Protein AF-A0A2D9S7A1-F1 (afdb_monomer_lite)

Foldseek 3Di:
DDPVLLVLLVVLLVLLVVLVVVLVVLVVVLVVLVVVLCVQPVDDDDDRVVPNVNDPVNSVVSVVVSVVSVVVSVVSNVSSVVSNVVSVCSVVVD

Sequence (94 aa):
MGKAGKISGAISLILGVLFVIGWFGAVLGVDYIDNQLEENCDSTSGQIGQITGWDEGQCQDGRDTRDLLSSLQYSLLLGGAALCIAAVWMLVRH

Radius of gyration: 20.43 Å; chains: 1; bounding box: 56×16×49 Å

pLDDT: mean 72.74, std 12.28, range [40.75, 87.75]

Secondary structure (DSSP, 8-state):
--HHHHHHHHHHHHHHHHHHHHHHHHHHHHHHHHHHHHHHH-STTTTSTTTS---HHHHHHHHHHHHHHHHHHHHHHHHHHHHHHHHHHHHH--

Structure (mmCIF, N/CA/C/O backbone):
data_AF-A0A2D9S7A1-F1
#
_entry.id   AF-A0A2D9S7A1-F1
#
loop_
_atom_site.group_PDB
_atom_site.id
_atom_site.type_symbol
_atom_site.label_atom_id
_atom_site.label_alt_id
_atom_site.label_comp_id
_atom_site.label_asym_id
_atom_site.label_entity_id
_atom_site.label_seq_id
_atom_site.pdbx_PDB_ins_code
_atom_site.Cartn_x
_atom_site.Cartn_y
_atom_site.Cartn_z
_atom_site.occupancy
_atom_site.B_iso_or_equiv
_atom_site.auth_seq_id
_atom_site.auth_comp_id
_atom_site.auth_asym_id
_atom_site.auth_atom_id
_atom_site.pdbx_PDB_model_num
ATOM 1 N N . MET A 1 1 ? 22.979 -4.869 -22.050 1.00 52.34 1 MET A N 1
ATOM 2 C CA . MET A 1 1 ? 22.805 -4.092 -20.798 1.00 52.34 1 MET A CA 1
ATOM 3 C C . MET A 1 1 ? 23.670 -4.665 -19.681 1.00 52.34 1 MET A C 1
ATOM 5 O O . MET A 1 1 ? 23.805 -5.882 -19.591 1.00 52.34 1 MET A O 1
ATOM 9 N N . GLY A 1 2 ? 24.278 -3.791 -18.870 1.00 56.28 2 GLY A N 1
ATOM 10 C CA . GLY A 1 2 ? 25.083 -4.170 -17.705 1.00 56.28 2 GLY A CA 1
ATOM 11 C C . GLY A 1 2 ? 24.234 -4.799 -16.598 1.00 56.28 2 GLY A C 1
ATOM 12 O O . GLY A 1 2 ? 23.033 -4.552 -16.511 1.00 56.28 2 GLY A O 1
ATOM 13 N N . LYS A 1 3 ? 24.864 -5.613 -15.746 1.00 65.56 3 LYS A N 1
ATOM 14 C CA . LYS A 1 3 ? 24.226 -6.415 -14.683 1.00 65.56 3 LYS A CA 1
ATOM 15 C C . LYS A 1 3 ? 23.261 -5.618 -13.776 1.00 65.56 3 LYS A C 1
ATOM 17 O O . LYS A 1 3 ? 22.320 -6.199 -13.252 1.00 65.56 3 LYS A O 1
ATOM 22 N N . ALA A 1 4 ? 23.450 -4.303 -13.647 1.00 67.75 4 ALA A N 1
ATOM 23 C CA . ALA A 1 4 ? 22.671 -3.419 -12.778 1.00 67.75 4 ALA A CA 1
ATOM 24 C C . ALA A 1 4 ? 21.174 -3.291 -13.142 1.00 67.75 4 ALA A C 1
ATOM 26 O O . ALA A 1 4 ? 20.343 -3.314 -12.241 1.00 67.75 4 ALA A O 1
ATOM 27 N N . GLY A 1 5 ? 20.809 -3.218 -14.431 1.00 67.62 5 GLY A N 1
ATOM 28 C CA . GLY A 1 5 ? 19.407 -2.994 -14.843 1.00 67.62 5 GLY A CA 1
ATOM 29 C C . GLY A 1 5 ? 18.477 -4.183 -14.564 1.00 67.62 5 GLY A C 1
ATOM 30 O O . GLY A 1 5 ? 17.311 -4.014 -14.219 1.00 67.62 5 GLY A O 1
ATOM 31 N N . LYS A 1 6 ? 19.020 -5.405 -14.626 1.00 75.31 6 LYS A N 1
ATOM 32 C CA . LYS A 1 6 ? 18.292 -6.631 -14.260 1.00 75.31 6 LYS A CA 1
ATOM 33 C C . LYS A 1 6 ? 18.037 -6.725 -12.756 1.00 75.31 6 LYS A C 1
ATOM 35 O O . LYS A 1 6 ? 16.983 -7.198 -12.345 1.00 75.31 6 LYS A O 1
ATOM 40 N N . ILE A 1 7 ? 18.988 -6.259 -11.945 1.00 81.25 7 ILE A N 1
ATOM 41 C CA . ILE A 1 7 ? 18.884 -6.287 -10.482 1.00 81.25 7 ILE A CA 1
ATOM 42 C C . ILE A 1 7 ? 17.839 -5.270 -10.006 1.00 81.25 7 ILE A C 1
ATOM 44 O O . ILE A 1 7 ? 16.987 -5.618 -9.195 1.00 81.25 7 ILE A O 1
ATOM 48 N N . SER A 1 8 ? 17.838 -4.047 -10.549 1.00 79.88 8 SER A N 1
ATOM 49 C CA . SER A 1 8 ? 16.841 -3.030 -10.185 1.00 79.88 8 SER A CA 1
ATOM 50 C C . SER A 1 8 ? 15.415 -3.437 -10.567 1.00 79.88 8 SER A C 1
ATOM 52 O O . SER A 1 8 ? 14.498 -3.260 -9.767 1.00 79.88 8 SER A O 1
ATOM 54 N N . GLY A 1 9 ? 15.227 -4.041 -11.748 1.00 80.94 9 GLY A N 1
ATOM 55 C CA . GLY A 1 9 ? 13.925 -4.562 -12.173 1.00 80.94 9 GLY A CA 1
ATOM 56 C C . GLY A 1 9 ? 13.410 -5.679 -11.259 1.00 80.94 9 GLY A C 1
ATOM 57 O O . GLY A 1 9 ? 12.252 -5.652 -10.853 1.00 80.94 9 GLY A O 1
ATOM 58 N N . ALA A 1 10 ? 14.279 -6.619 -10.868 1.00 83.31 10 ALA A N 1
ATOM 59 C CA . ALA A 1 10 ? 13.917 -7.703 -9.953 1.00 83.31 10 ALA A CA 1
ATOM 60 C C . ALA A 1 10 ? 13.535 -7.192 -8.553 1.00 83.31 10 ALA A C 1
ATOM 62 O O . ALA A 1 10 ? 12.539 -7.643 -7.992 1.00 83.31 10 ALA A O 1
ATOM 63 N N . ILE A 1 11 ? 14.276 -6.220 -8.010 1.00 86.25 11 ILE A N 1
ATOM 64 C CA . ILE A 1 11 ? 13.962 -5.603 -6.711 1.00 86.25 11 ILE A CA 1
ATOM 65 C C . ILE A 1 11 ? 12.604 -4.894 -6.766 1.00 86.25 11 ILE A C 1
ATOM 67 O O . ILE A 1 11 ? 11.773 -5.104 -5.885 1.00 86.25 11 ILE A O 1
ATOM 71 N N . SER A 1 12 ? 12.345 -4.110 -7.818 1.00 83.94 12 SER A N 1
ATOM 72 C CA . SER A 1 12 ? 11.055 -3.429 -7.998 1.00 83.94 12 SER A CA 1
ATOM 73 C C . SER A 1 12 ? 9.887 -4.417 -8.084 1.00 83.94 12 SER A C 1
ATOM 75 O O . SER A 1 12 ? 8.816 -4.149 -7.545 1.00 83.94 12 SER A O 1
ATOM 77 N N . LEU A 1 13 ? 10.095 -5.574 -8.721 1.00 83.88 13 LEU A N 1
ATOM 78 C CA . LEU A 1 13 ? 9.088 -6.632 -8.824 1.00 83.88 13 LEU A CA 1
ATOM 79 C C . LEU A 1 13 ? 8.802 -7.258 -7.450 1.00 83.88 13 LEU A C 1
ATOM 81 O O . LEU A 1 13 ? 7.645 -7.386 -7.061 1.00 83.88 13 LEU A O 1
ATOM 85 N N . ILE A 1 14 ? 9.849 -7.596 -6.689 1.00 87.44 14 ILE A N 1
ATOM 86 C CA . ILE A 1 14 ? 9.707 -8.174 -5.345 1.00 87.44 14 ILE A CA 1
ATOM 87 C C . ILE A 1 14 ? 8.950 -7.209 -4.424 1.00 87.44 14 ILE A C 1
ATOM 89 O O . ILE A 1 14 ? 7.998 -7.626 -3.766 1.00 87.44 14 ILE A O 1
ATOM 93 N N . LEU A 1 15 ? 9.315 -5.920 -4.410 1.00 87.06 15 LEU A N 1
ATOM 94 C CA . LEU A 1 15 ? 8.580 -4.920 -3.629 1.00 87.06 15 LEU A CA 1
ATOM 95 C C . LEU A 1 15 ? 7.124 -4.782 -4.093 1.00 87.06 15 LEU A C 1
ATOM 97 O O . LEU A 1 15 ? 6.231 -4.734 -3.251 1.00 87.06 15 LEU A O 1
ATOM 101 N N . GLY A 1 16 ? 6.868 -4.761 -5.403 1.00 85.25 16 GLY A N 1
ATOM 102 C CA . GLY A 1 16 ? 5.507 -4.697 -5.940 1.00 85.25 16 GLY A CA 1
ATOM 103 C C . GLY A 1 16 ? 4.636 -5.870 -5.477 1.00 85.25 16 GLY A C 1
ATOM 104 O O . GLY A 1 16 ? 3.511 -5.663 -5.026 1.00 85.25 16 GLY A O 1
ATOM 105 N N . VAL A 1 17 ? 5.174 -7.094 -5.490 1.00 85.06 17 VAL A N 1
ATOM 106 C CA . VAL A 1 17 ? 4.469 -8.292 -5.000 1.00 85.06 17 VAL A CA 1
ATOM 107 C C . VAL A 1 17 ? 4.184 -8.207 -3.499 1.00 85.06 17 VAL A C 1
ATOM 109 O O . VAL A 1 17 ? 3.072 -8.519 -3.081 1.00 85.06 17 VAL A O 1
ATOM 112 N N . LEU A 1 18 ? 5.139 -7.742 -2.686 1.00 87.75 18 LEU A N 1
ATOM 113 C CA . LEU A 1 18 ? 4.924 -7.557 -1.245 1.00 87.75 18 LEU A CA 1
ATOM 114 C C . LEU A 1 18 ? 3.788 -6.566 -0.953 1.00 87.75 18 LEU A C 1
ATOM 116 O O . LEU A 1 18 ? 2.969 -6.818 -0.072 1.00 87.75 18 LEU A O 1
ATOM 120 N N . PHE A 1 19 ? 3.694 -5.480 -1.723 1.00 82.69 19 PHE A N 1
ATOM 121 C CA . PHE A 1 19 ? 2.595 -4.516 -1.616 1.00 82.69 19 PHE A CA 1
ATOM 122 C C . PHE A 1 19 ? 1.234 -5.133 -1.974 1.00 82.69 19 PHE A C 1
ATOM 124 O O . PHE A 1 19 ? 0.248 -4.879 -1.286 1.00 82.69 19 PHE A O 1
ATOM 131 N N . VAL A 1 20 ? 1.173 -5.987 -3.000 1.00 82.19 20 VAL A N 1
ATOM 132 C CA . VAL A 1 20 ? -0.063 -6.698 -3.379 1.00 82.19 20 VAL A CA 1
ATOM 133 C C . VAL A 1 20 ? -0.481 -7.717 -2.312 1.00 82.19 20 VAL A C 1
ATOM 135 O O . VAL A 1 20 ? -1.668 -7.847 -2.018 1.00 82.19 20 VAL A O 1
ATOM 138 N N . ILE A 1 21 ? 0.473 -8.408 -1.684 1.00 85.75 21 ILE A N 1
ATOM 139 C CA . ILE A 1 21 ? 0.186 -9.303 -0.552 1.00 85.75 21 ILE A CA 1
ATOM 140 C C . ILE A 1 21 ? -0.352 -8.498 0.642 1.00 85.75 21 ILE A C 1
ATOM 142 O O . ILE A 1 21 ? -1.352 -8.887 1.242 1.00 85.75 21 ILE A O 1
ATOM 146 N N . GLY A 1 22 ? 0.264 -7.352 0.954 1.00 81.50 22 GLY A N 1
ATOM 147 C CA . GLY A 1 22 ? -0.203 -6.446 2.008 1.00 81.50 22 GLY A CA 1
ATOM 148 C C . GLY A 1 22 ? -1.617 -5.914 1.758 1.00 81.50 22 GLY A C 1
ATOM 149 O O . GLY A 1 22 ? -2.427 -5.880 2.681 1.00 81.50 22 GLY A O 1
ATOM 150 N N . TRP A 1 23 ? -1.950 -5.589 0.5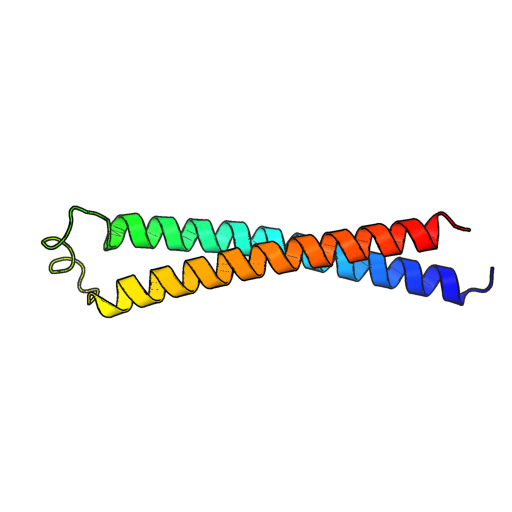04 1.00 81.19 23 TRP A N 1
ATOM 151 C CA . TRP A 1 23 ? -3.318 -5.245 0.103 1.00 81.19 23 TRP A CA 1
ATOM 152 C C . TRP A 1 23 ? -4.309 -6.363 0.439 1.00 81.19 23 TRP A C 1
ATOM 154 O O . TRP A 1 23 ? -5.376 -6.096 0.984 1.00 81.19 23 TRP A O 1
ATOM 164 N N . PHE A 1 24 ? -3.958 -7.616 0.138 1.00 79.88 24 PHE A N 1
ATOM 165 C CA . PHE A 1 24 ? -4.831 -8.760 0.402 1.00 79.88 24 PHE A CA 1
ATOM 166 C C . PHE A 1 24 ? -5.089 -8.947 1.905 1.00 79.88 24 PHE A C 1
ATOM 168 O O . PHE A 1 24 ? -6.211 -9.237 2.310 1.00 79.88 24 PHE A O 1
ATOM 175 N N . GLY A 1 25 ? -4.072 -8.716 2.741 1.00 80.44 25 GLY A N 1
ATOM 176 C CA . GLY A 1 25 ? -4.230 -8.698 4.197 1.00 80.44 25 GLY A CA 1
ATOM 177 C C . GLY A 1 25 ? -5.136 -7.565 4.687 1.00 80.44 25 GLY A C 1
ATOM 178 O O . GLY A 1 25 ? -5.953 -7.780 5.577 1.00 80.44 25 GLY A O 1
ATOM 179 N N . ALA A 1 26 ? -5.041 -6.381 4.077 1.00 77.69 26 ALA A N 1
ATOM 180 C CA . ALA A 1 26 ? -5.905 -5.250 4.406 1.00 77.69 26 ALA A CA 1
ATOM 181 C C . ALA A 1 26 ? -7.378 -5.508 4.036 1.00 77.69 26 ALA A C 1
ATOM 183 O O . ALA A 1 26 ? -8.246 -5.163 4.829 1.00 77.69 26 ALA A O 1
ATOM 184 N N . VAL A 1 27 ? -7.664 -6.188 2.914 1.00 77.06 27 VAL A N 1
ATOM 185 C CA . VAL A 1 27 ? -9.033 -6.624 2.552 1.00 77.06 27 VAL A CA 1
ATOM 186 C C . VAL A 1 27 ? -9.640 -7.494 3.655 1.00 77.06 27 VAL A C 1
ATOM 188 O O . VAL A 1 27 ? -10.741 -7.217 4.117 1.00 77.06 27 VAL A O 1
ATOM 191 N N . LEU A 1 28 ? -8.908 -8.520 4.105 1.00 80.44 28 LEU A N 1
ATOM 192 C CA . LEU A 1 28 ? -9.374 -9.419 5.167 1.00 80.44 28 LEU A CA 1
ATOM 193 C C . LEU A 1 28 ? -9.546 -8.691 6.509 1.00 80.44 28 LEU A C 1
ATOM 195 O O . LEU A 1 28 ? -10.453 -9.009 7.273 1.00 80.44 28 LEU A O 1
ATOM 199 N N . GLY A 1 29 ? -8.679 -7.717 6.798 1.00 77.12 29 GLY A N 1
ATOM 200 C CA . GLY A 1 29 ? -8.776 -6.888 7.997 1.00 77.12 29 GLY A CA 1
ATOM 201 C C . GLY A 1 29 ? -10.004 -5.976 7.996 1.00 77.12 29 GLY A C 1
ATOM 202 O O . GLY A 1 29 ? -10.678 -5.884 9.015 1.00 77.12 29 GLY A O 1
ATOM 203 N N . VAL A 1 30 ? -10.318 -5.339 6.862 1.00 77.56 30 VAL A N 1
ATOM 204 C CA . VAL A 1 30 ? -11.523 -4.505 6.713 1.00 77.56 30 VAL A CA 1
ATOM 205 C C . VAL A 1 30 ? -12.785 -5.341 6.907 1.00 77.56 30 VAL A C 1
ATOM 207 O O . VAL A 1 30 ? -13.647 -4.924 7.668 1.00 77.56 30 VAL A O 1
ATOM 210 N N . ASP A 1 31 ? -12.860 -6.521 6.289 1.00 77.88 31 ASP A N 1
ATOM 211 C CA . ASP A 1 31 ? -14.001 -7.444 6.402 1.00 77.88 31 ASP A CA 1
ATOM 212 C C . ASP A 1 31 ? -14.208 -7.915 7.857 1.00 77.88 31 ASP A C 1
ATOM 214 O O . ASP A 1 31 ? -15.308 -7.859 8.402 1.00 77.88 31 ASP A O 1
ATOM 218 N N . TYR A 1 32 ? -13.118 -8.261 8.556 1.00 75.44 32 TYR A N 1
ATOM 219 C CA . TYR A 1 32 ? -13.173 -8.616 9.978 1.00 75.44 32 TYR A CA 1
ATOM 220 C C . TYR A 1 32 ? -13.680 -7.465 10.861 1.00 75.44 32 TYR A C 1
ATOM 222 O O . TYR A 1 32 ? -14.458 -7.702 11.786 1.00 75.44 32 TYR A O 1
ATOM 230 N N . ILE A 1 33 ? -13.243 -6.227 10.596 1.00 73.94 33 ILE A N 1
ATOM 231 C CA . ILE A 1 33 ? -13.715 -5.056 11.345 1.00 73.94 33 ILE A CA 1
ATOM 232 C C . ILE A 1 33 ? -15.183 -4.765 11.019 1.00 73.94 33 ILE A C 1
ATOM 234 O O . ILE A 1 33 ? -15.939 -4.511 11.950 1.00 73.94 33 ILE A O 1
ATOM 238 N N . ASP A 1 34 ? -15.601 -4.843 9.750 1.00 76.38 34 ASP A N 1
ATOM 239 C CA . ASP A 1 34 ? -17.005 -4.659 9.345 1.00 76.38 34 ASP A CA 1
ATOM 240 C C . ASP A 1 34 ? -17.909 -5.674 10.054 1.00 76.38 34 ASP A C 1
ATOM 242 O O . ASP A 1 34 ? -18.884 -5.274 10.680 1.00 76.38 34 ASP A O 1
ATOM 246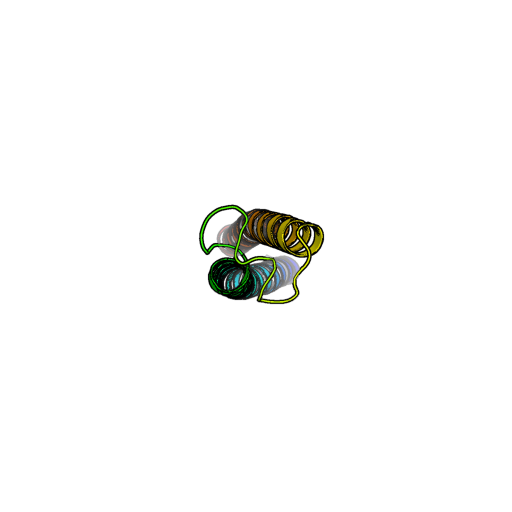 N N . ASN A 1 35 ? -17.542 -6.962 10.065 1.00 72.06 35 ASN A N 1
ATOM 247 C CA . ASN A 1 35 ? -18.330 -8.006 10.724 1.00 72.06 35 ASN A CA 1
ATOM 248 C C . ASN A 1 35 ? -18.454 -7.775 12.240 1.00 72.06 35 ASN A C 1
ATOM 250 O O . ASN A 1 35 ? -19.530 -7.923 12.812 1.00 72.06 35 ASN A O 1
ATOM 254 N N . GLN A 1 36 ? -17.360 -7.379 12.900 1.00 69.81 36 GLN A N 1
ATOM 255 C CA . GLN A 1 36 ? -17.387 -7.045 14.329 1.00 69.81 36 GLN A CA 1
ATOM 256 C C . GLN A 1 36 ? -18.234 -5.802 14.611 1.00 69.81 36 GLN A C 1
ATOM 258 O O . GLN A 1 36 ? -18.904 -5.724 15.639 1.00 69.81 36 GLN A O 1
ATOM 263 N N . LEU A 1 37 ? -18.206 -4.819 13.717 1.00 68.25 37 LEU A N 1
ATOM 264 C CA . LEU A 1 37 ? -18.972 -3.594 13.865 1.00 68.25 37 LEU A CA 1
ATOM 265 C C . LEU A 1 37 ? -20.468 -3.831 13.606 1.00 68.25 37 LEU A C 1
ATOM 267 O O . LEU A 1 37 ? -21.304 -3.282 14.318 1.00 68.25 37 LEU A O 1
ATOM 271 N N . GLU A 1 38 ? -20.813 -4.680 12.642 1.00 68.69 38 GLU A N 1
ATOM 272 C CA . GLU A 1 38 ? -22.193 -5.072 12.353 1.00 68.69 38 GLU A CA 1
ATOM 273 C C . GLU A 1 38 ? -22.807 -5.845 13.533 1.00 68.69 38 GLU A C 1
ATOM 275 O O . GLU A 1 38 ? -23.883 -5.488 14.015 1.00 68.69 38 GLU A O 1
ATOM 280 N N . GLU A 1 39 ? -22.083 -6.826 14.088 1.00 66.31 39 GLU A N 1
ATOM 281 C CA . GLU A 1 39 ? -22.557 -7.624 15.229 1.00 66.31 39 GLU A CA 1
ATOM 282 C C . GLU A 1 39 ? -22.668 -6.824 16.536 1.00 66.31 39 GLU A C 1
ATOM 284 O O . GLU A 1 39 ? -23.595 -7.049 17.317 1.00 66.31 39 GLU A O 1
ATOM 289 N N . ASN A 1 40 ? -21.737 -5.899 16.800 1.00 64.38 40 ASN A N 1
ATOM 290 C CA . ASN A 1 40 ? -21.674 -5.200 18.090 1.00 64.38 40 ASN A CA 1
ATOM 291 C C . ASN A 1 40 ? -22.302 -3.798 18.078 1.00 64.38 40 ASN A C 1
ATOM 293 O O . ASN A 1 40 ? -22.696 -3.322 19.145 1.00 64.38 40 ASN A O 1
ATOM 297 N N . CYS A 1 41 ? -22.412 -3.148 16.912 1.00 63.78 41 CYS A N 1
ATOM 298 C CA . CYS A 1 41 ? -22.870 -1.761 16.782 1.00 63.78 41 CYS A CA 1
ATOM 299 C C . CYS A 1 41 ? -24.105 -1.584 15.866 1.00 63.78 41 CYS A C 1
ATOM 301 O O . CYS A 1 41 ? -24.847 -0.626 16.081 1.00 63.78 41 CYS A O 1
ATOM 303 N N . ASP A 1 42 ? -24.380 -2.461 14.884 1.00 60.31 42 ASP A N 1
ATOM 304 C CA . ASP A 1 42 ? -25.422 -2.229 13.850 1.00 60.31 42 ASP A CA 1
ATOM 305 C C . ASP A 1 42 ? -26.773 -2.925 14.102 1.00 60.31 42 ASP A C 1
ATOM 307 O O . ASP A 1 42 ? -27.536 -3.248 13.193 1.00 60.31 42 ASP A O 1
ATOM 311 N N . SER A 1 43 ? -27.143 -3.110 15.368 1.00 48.53 43 SER A N 1
ATOM 312 C CA . SER A 1 43 ? -28.528 -3.435 15.718 1.00 48.53 43 SER A CA 1
ATOM 313 C C . SER A 1 43 ? -29.277 -2.153 16.111 1.00 48.53 43 SER A C 1
ATOM 315 O O . SER A 1 43 ? -29.263 -1.762 17.273 1.00 48.53 43 SER A O 1
ATOM 317 N N . THR A 1 44 ? -29.936 -1.477 15.158 1.00 45.34 44 THR A N 1
ATOM 318 C CA . THR A 1 44 ? -30.936 -0.410 15.414 1.00 45.34 44 THR A CA 1
ATOM 319 C C . THR A 1 44 ? -30.489 0.689 16.410 1.00 45.34 44 THR A C 1
ATOM 321 O O . THR A 1 44 ? -30.827 0.680 17.591 1.00 45.34 44 THR A O 1
ATOM 324 N N . SER A 1 45 ? -29.752 1.687 15.914 1.00 47.66 45 SER A N 1
ATOM 325 C CA . SER A 1 45 ? -29.803 3.112 16.320 1.00 47.66 45 SER A CA 1
ATOM 326 C C . SER A 1 45 ? -30.214 3.476 17.773 1.00 47.66 45 SER A C 1
ATOM 328 O O . SER A 1 45 ? -31.109 4.301 17.967 1.00 47.66 45 SER A O 1
ATOM 330 N N . GLY A 1 46 ? -29.543 2.927 18.794 1.00 43.78 46 GLY A N 1
ATOM 331 C CA . GLY A 1 46 ? -29.511 3.525 20.141 1.00 43.78 46 GLY A CA 1
ATOM 332 C C . GLY A 1 46 ? -29.985 2.675 21.324 1.00 43.78 46 GLY A C 1
ATOM 333 O O . GLY A 1 46 ? -30.040 3.203 22.431 1.00 43.78 46 GLY A O 1
ATOM 334 N N . GLN A 1 47 ? -30.322 1.390 21.146 1.00 43.84 47 GLN A N 1
ATOM 335 C CA . GLN A 1 47 ? -30.779 0.549 22.273 1.00 43.84 47 GLN A CA 1
ATOM 336 C C . GLN A 1 47 ? -29.890 -0.670 22.579 1.00 43.84 47 GLN A C 1
ATOM 338 O O . GLN A 1 47 ? -29.950 -1.190 23.690 1.00 43.84 47 GLN A O 1
ATOM 343 N N . ILE A 1 48 ? -29.033 -1.107 21.645 1.00 46.94 48 ILE A N 1
ATOM 344 C CA . ILE A 1 48 ? -28.230 -2.338 21.805 1.00 46.94 48 ILE A CA 1
ATOM 345 C C . ILE A 1 48 ? -26.757 -2.063 22.153 1.00 46.94 48 ILE A C 1
ATOM 347 O O . ILE A 1 48 ? -26.146 -2.896 22.820 1.00 46.94 48 ILE A O 1
ATOM 351 N N . GLY A 1 49 ? -26.234 -0.852 21.901 1.00 45.66 49 GLY A N 1
ATOM 352 C CA . GLY A 1 49 ? -24.942 -0.403 22.463 1.00 45.66 49 GLY A CA 1
ATOM 353 C C . GLY A 1 49 ? -24.899 -0.431 24.002 1.00 45.66 49 GLY A C 1
ATOM 354 O O . GLY A 1 49 ? -23.839 -0.447 24.616 1.00 45.66 49 GLY A O 1
ATOM 355 N N . GLN A 1 50 ? -26.063 -0.529 24.651 1.00 40.75 50 GLN A N 1
ATOM 356 C CA . GLN A 1 50 ? -26.178 -0.690 26.099 1.00 40.75 50 GLN A CA 1
ATOM 357 C C . GLN A 1 50 ? -26.017 -2.146 26.583 1.00 40.75 50 GLN A C 1
ATOM 359 O O . GLN A 1 50 ? -25.787 -2.363 27.771 1.00 40.75 50 GLN A O 1
ATOM 364 N N . ILE A 1 51 ? -26.147 -3.143 25.698 1.00 50.25 51 ILE A N 1
ATOM 365 C CA . ILE A 1 51 ? -26.169 -4.572 26.060 1.00 50.25 51 ILE A CA 1
ATOM 366 C C . ILE A 1 51 ? -24.791 -5.221 25.853 1.00 50.25 51 ILE A C 1
ATOM 368 O O . ILE A 1 51 ? -24.396 -6.078 26.641 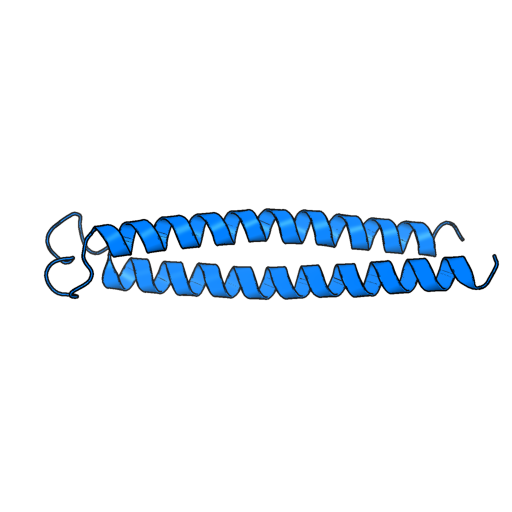1.00 50.25 51 ILE A O 1
ATOM 372 N N . THR A 1 52 ? -24.036 -4.799 24.832 1.00 52.19 52 THR A N 1
ATOM 373 C CA . THR A 1 52 ? -22.738 -5.395 24.451 1.00 52.19 52 THR A CA 1
ATOM 374 C C . THR A 1 52 ? -21.522 -4.732 25.113 1.00 52.19 52 THR A C 1
ATOM 376 O O . THR A 1 52 ? -20.403 -5.215 24.964 1.00 52.19 52 THR A O 1
ATOM 379 N N . GLY A 1 53 ? -21.710 -3.675 25.913 1.00 52.94 53 GLY A N 1
ATOM 380 C CA . GLY A 1 53 ? -20.644 -3.059 26.720 1.00 52.94 53 GLY A CA 1
ATOM 381 C C . GLY A 1 53 ? -19.617 -2.236 25.931 1.00 52.94 53 GLY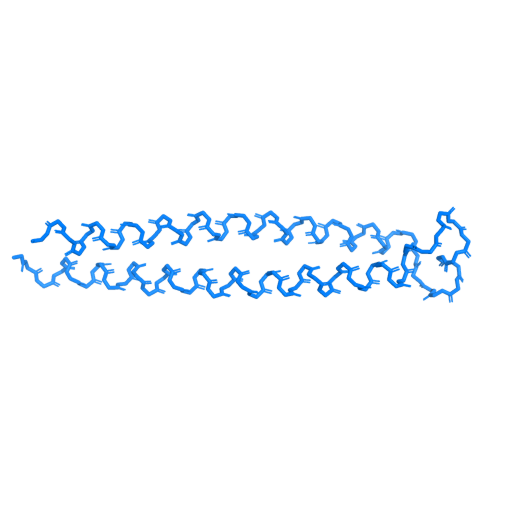 A C 1
ATOM 382 O O . GLY A 1 53 ? -18.630 -1.784 26.513 1.00 52.94 53 GLY A O 1
ATOM 383 N N . TRP A 1 54 ? -19.837 -2.024 24.632 1.00 55.78 54 TRP A N 1
ATOM 384 C CA . TRP A 1 54 ? -19.048 -1.103 23.820 1.00 55.78 54 TRP A CA 1
ATOM 385 C C . TRP A 1 54 ? -19.686 0.285 23.879 1.00 55.78 54 TRP A C 1
ATOM 387 O O . TRP A 1 54 ? -20.798 0.487 23.404 1.00 55.78 54 TRP A O 1
ATOM 397 N N . ASP A 1 55 ? -18.984 1.229 24.505 1.00 62.69 55 ASP A N 1
ATOM 398 C CA . ASP A 1 55 ? -19.397 2.633 24.547 1.00 62.69 55 ASP A CA 1
ATOM 399 C C . ASP A 1 55 ? -19.415 3.235 23.128 1.00 62.69 55 ASP A C 1
ATOM 401 O O . ASP A 1 55 ? -18.610 2.842 22.279 1.00 62.69 55 ASP A O 1
ATOM 405 N N . GLU A 1 56 ? -20.294 4.207 22.872 1.00 63.97 56 GLU A N 1
ATOM 406 C CA . GLU A 1 56 ? -20.518 4.817 21.543 1.00 63.97 56 GLU A CA 1
ATOM 407 C C . GLU A 1 56 ? -19.201 5.314 20.898 1.00 63.97 56 GLU A C 1
ATOM 409 O O . GLU A 1 56 ? -19.000 5.215 19.685 1.00 63.97 56 GLU A O 1
ATOM 414 N N . GLY A 1 57 ? -18.250 5.769 21.725 1.00 65.94 57 GLY A N 1
ATOM 415 C CA . GLY A 1 57 ? -16.914 6.186 21.291 1.00 65.94 57 GLY A CA 1
ATOM 416 C C . GLY A 1 57 ? -16.049 5.062 20.704 1.00 65.94 57 GLY A C 1
ATOM 417 O O . GLY A 1 57 ? -15.270 5.322 19.792 1.00 65.94 57 GLY A O 1
ATOM 418 N N . GLN A 1 58 ? -16.200 3.812 21.156 1.00 66.62 58 GLN A N 1
ATOM 419 C CA . GLN A 1 58 ? -15.444 2.678 20.605 1.00 66.62 58 GLN A CA 1
ATOM 420 C C . GLN A 1 58 ? -16.008 2.189 19.263 1.00 66.62 58 GLN A C 1
ATOM 422 O O . GLN A 1 58 ? -15.244 1.742 18.409 1.00 66.62 58 GLN A O 1
ATOM 427 N N . CYS A 1 59 ? -17.320 2.314 19.032 1.00 69.19 59 CYS A N 1
ATOM 428 C CA . CYS A 1 59 ? -17.898 2.067 17.704 1.00 69.19 59 CYS A CA 1
ATOM 429 C C . CYS A 1 59 ? -17.437 3.132 16.694 1.00 69.19 59 CYS A C 1
ATOM 431 O O . CYS A 1 59 ? -17.164 2.814 15.534 1.00 69.19 59 CYS A O 1
ATOM 433 N N . GLN A 1 60 ? -17.315 4.394 17.124 1.00 71.00 60 GLN A N 1
ATOM 434 C CA . GLN A 1 60 ? -16.802 5.466 16.270 1.00 71.00 60 GLN A CA 1
ATOM 435 C C . GLN A 1 60 ? -15.317 5.260 15.920 1.00 71.00 60 GLN A C 1
ATOM 437 O O . GLN A 1 60 ? -14.952 5.364 14.751 1.00 71.00 60 GLN A O 1
ATOM 442 N N . ASP A 1 61 ? -14.492 4.865 16.890 1.00 75.75 61 ASP A N 1
ATOM 443 C CA . ASP A 1 61 ? -13.072 4.552 16.670 1.00 75.75 61 ASP A CA 1
ATOM 444 C C . ASP A 1 61 ? -12.874 3.332 15.744 1.00 75.75 61 ASP A C 1
ATOM 446 O O . ASP A 1 61 ? -12.008 3.324 14.863 1.00 75.75 61 ASP A O 1
ATOM 450 N N . GLY A 1 62 ? -13.743 2.319 15.863 1.00 65.94 62 GLY A N 1
ATOM 451 C CA . GLY A 1 62 ? -13.781 1.176 14.946 1.00 65.94 62 GLY A CA 1
ATOM 452 C C . GLY A 1 62 ? -14.117 1.573 13.503 1.00 65.94 62 GLY A C 1
ATOM 453 O O . GLY A 1 62 ? -13.477 1.093 12.563 1.00 65.94 62 GLY A O 1
ATOM 454 N N . ARG A 1 63 ? -15.067 2.501 13.314 1.00 72.38 63 ARG A N 1
ATOM 455 C CA . ARG A 1 63 ? -15.410 3.070 11.994 1.00 72.38 63 ARG A CA 1
ATOM 456 C C . ARG A 1 63 ? -14.249 3.844 11.382 1.00 72.38 63 ARG A C 1
ATOM 458 O O . ARG A 1 63 ? -13.941 3.620 10.213 1.00 72.38 63 ARG A O 1
ATOM 465 N N . ASP A 1 64 ? -13.596 4.705 12.160 1.00 79.25 64 ASP A N 1
ATOM 466 C CA . ASP A 1 64 ? -12.431 5.471 11.701 1.00 79.25 64 ASP A CA 1
ATOM 467 C C . ASP A 1 64 ? -11.256 4.547 11.341 1.00 79.25 64 ASP A C 1
ATOM 469 O O . ASP A 1 64 ? -10.599 4.730 10.314 1.00 79.25 64 ASP A O 1
ATOM 473 N N . THR A 1 65 ? -11.033 3.486 12.120 1.00 74.94 65 THR A N 1
ATOM 474 C CA . THR A 1 65 ? -10.003 2.476 11.830 1.00 74.94 65 THR A CA 1
ATOM 475 C C . THR A 1 65 ? -10.292 1.728 10.526 1.00 74.94 65 THR A C 1
ATOM 477 O O . THR A 1 65 ? -9.390 1.525 9.711 1.00 74.94 65 THR A O 1
ATOM 480 N N . ARG A 1 66 ? -11.552 1.352 10.282 1.00 75.75 66 ARG A N 1
ATOM 481 C CA . ARG A 1 66 ? -11.999 0.708 9.035 1.00 75.75 66 ARG A CA 1
ATOM 482 C C . ARG A 1 66 ? -11.824 1.616 7.814 1.00 75.75 66 ARG A C 1
ATOM 484 O O . ARG A 1 66 ? -11.407 1.142 6.751 1.00 75.75 66 ARG A O 1
ATOM 491 N N . ASP A 1 67 ? -12.102 2.911 7.957 1.00 79.38 67 ASP A N 1
ATOM 492 C CA . ASP A 1 67 ? -11.905 3.904 6.893 1.00 79.38 67 ASP A CA 1
ATOM 493 C C . ASP A 1 67 ? -10.412 4.124 6.592 1.00 79.38 67 ASP A C 1
ATOM 495 O O . ASP A 1 67 ? -9.984 4.059 5.436 1.00 79.38 67 ASP A O 1
ATOM 499 N N . LEU A 1 68 ? -9.584 4.237 7.638 1.00 80.06 68 LEU A N 1
ATOM 500 C CA . LEU A 1 68 ? -8.126 4.290 7.519 1.00 80.06 68 LEU A CA 1
ATOM 501 C C . LEU A 1 68 ? -7.557 3.047 6.832 1.00 80.06 68 LEU A C 1
ATOM 503 O O . LEU A 1 68 ? -6.721 3.184 5.938 1.00 80.06 68 LEU A O 1
ATOM 507 N N . LEU A 1 69 ? -8.011 1.844 7.200 1.00 77.81 69 LEU A N 1
ATOM 508 C CA . LEU A 1 69 ? -7.588 0.608 6.539 1.00 77.81 69 LEU A CA 1
ATOM 509 C C . LEU A 1 69 ? -8.008 0.578 5.069 1.00 77.81 69 LEU A C 1
ATOM 511 O O . LEU A 1 69 ? -7.201 0.174 4.238 1.00 77.81 69 LEU A O 1
ATOM 515 N N . SER A 1 70 ? -9.216 1.040 4.735 1.00 78.25 70 SER A N 1
ATOM 516 C CA . SER A 1 70 ? -9.700 1.117 3.347 1.00 78.25 70 SER A CA 1
ATOM 517 C C . SER A 1 70 ? -8.887 2.111 2.507 1.00 78.25 70 SER A C 1
ATOM 519 O O . SER A 1 70 ? -8.519 1.835 1.362 1.00 78.25 70 SER A O 1
ATOM 521 N N . SER A 1 71 ? -8.540 3.259 3.088 1.00 80.38 71 SER A N 1
ATOM 522 C CA . SER A 1 71 ? -7.672 4.264 2.465 1.00 80.38 71 SER A CA 1
ATOM 523 C C . SER A 1 71 ? -6.237 3.751 2.277 1.00 80.38 71 SER A C 1
ATOM 525 O O . SER A 1 71 ? -5.617 3.927 1.216 1.00 80.38 71 SER A O 1
ATOM 527 N N . LEU A 1 72 ? -5.717 3.043 3.284 1.00 77.94 72 LEU A N 1
ATOM 528 C CA . LEU A 1 72 ? -4.405 2.410 3.238 1.00 77.94 72 LEU A CA 1
ATOM 529 C C . LEU A 1 72 ? -4.378 1.284 2.207 1.00 77.94 72 LEU A C 1
ATOM 531 O O . LEU A 1 72 ? -3.402 1.188 1.464 1.00 77.94 72 LEU A O 1
ATOM 535 N N . GLN A 1 73 ? -5.465 0.511 2.101 1.00 78.38 73 GLN A N 1
ATOM 536 C CA . GLN A 1 73 ? -5.736 -0.388 0.987 1.00 78.38 73 GLN A CA 1
ATOM 537 C C . GLN A 1 73 ? -5.467 0.395 -0.293 1.00 78.38 73 GLN A C 1
ATOM 539 O O . GLN A 1 73 ? -4.454 0.143 -0.941 1.00 78.38 73 GLN A O 1
ATOM 544 N N . TYR A 1 74 ? -6.303 1.384 -0.642 1.00 78.00 74 TYR A N 1
ATOM 545 C CA . TYR A 1 74 ? -6.246 2.089 -1.932 1.00 78.00 74 TYR A CA 1
ATOM 546 C C . TYR A 1 74 ? -4.824 2.546 -2.300 1.00 78.00 74 TYR A C 1
ATOM 548 O O . TYR A 1 74 ? -4.350 2.329 -3.420 1.00 78.00 74 TYR A O 1
ATOM 556 N N . SER A 1 75 ? -4.107 3.069 -1.306 1.00 76.75 75 SER A N 1
ATOM 557 C CA . SER A 1 75 ? -2.706 3.478 -1.412 1.00 76.75 75 SER A CA 1
ATOM 558 C C . SER A 1 75 ? -1.742 2.313 -1.698 1.00 76.75 75 SER A C 1
ATOM 560 O O . SER A 1 75 ? -0.872 2.442 -2.563 1.00 76.75 75 SER A O 1
ATOM 562 N N . LEU A 1 76 ? -1.893 1.162 -1.030 1.00 81.00 76 LEU A N 1
ATOM 563 C CA . LEU A 1 76 ? -1.084 -0.040 -1.270 1.00 81.00 76 LEU A CA 1
ATOM 564 C C . LEU A 1 76 ? -1.280 -0.621 -2.673 1.00 81.00 76 LEU A C 1
ATOM 566 O O . LEU A 1 76 ? -0.295 -1.033 -3.284 1.00 81.00 76 LEU A O 1
ATOM 570 N N . LEU A 1 77 ? -2.503 -0.661 -3.210 1.00 79.94 77 LEU A N 1
ATOM 571 C CA . LEU A 1 77 ? -2.723 -1.211 -4.557 1.00 79.94 77 LEU A CA 1
ATOM 572 C C . LEU A 1 77 ? -2.255 -0.259 -5.640 1.00 79.94 77 LEU A C 1
ATOM 574 O O . LEU A 1 77 ? -1.628 -0.723 -6.588 1.00 79.94 77 LEU A O 1
ATOM 578 N N . LEU A 1 78 ? -2.470 1.050 -5.495 1.00 83.12 78 LEU A N 1
ATOM 579 C CA . LEU A 1 78 ? -1.890 2.026 -6.421 1.00 83.12 78 LEU A CA 1
ATOM 580 C C . LEU A 1 78 ? -0.358 1.972 -6.405 1.00 83.12 78 LEU A C 1
ATOM 582 O O . LEU A 1 78 ? 0.264 1.901 -7.466 1.00 83.12 78 LEU A O 1
ATOM 586 N N . GLY A 1 79 ? 0.250 1.952 -5.215 1.00 83.06 79 GLY A N 1
ATOM 587 C CA . GLY A 1 79 ? 1.701 1.856 -5.055 1.00 83.06 79 GLY A CA 1
ATOM 588 C C . GLY A 1 79 ? 2.270 0.541 -5.596 1.00 83.06 79 GLY A C 1
ATOM 589 O O . GLY A 1 79 ? 3.221 0.550 -6.379 1.00 83.06 79 GLY A O 1
ATOM 590 N N . GLY A 1 80 ? 1.652 -0.588 -5.245 1.00 82.56 80 GLY A N 1
ATOM 591 C CA . GLY A 1 80 ? 2.036 -1.917 -5.720 1.00 82.56 80 GLY A CA 1
ATOM 592 C C . GLY A 1 80 ? 1.886 -2.068 -7.233 1.00 82.56 80 GLY A C 1
ATOM 593 O O . GLY A 1 80 ? 2.810 -2.535 -7.898 1.00 82.56 80 GLY A O 1
ATOM 594 N N . ALA A 1 81 ? 0.770 -1.607 -7.807 1.00 83.94 81 ALA A N 1
ATOM 595 C CA . ALA A 1 81 ? 0.545 -1.629 -9.251 1.00 83.94 81 ALA A CA 1
ATOM 596 C C . ALA A 1 81 ? 1.578 -0.773 -9.996 1.00 83.94 81 ALA A C 1
ATOM 598 O O . ALA A 1 81 ? 2.157 -1.238 -10.978 1.00 83.94 81 ALA A O 1
ATOM 599 N N . ALA A 1 82 ? 1.871 0.438 -9.511 1.00 85.75 82 ALA A N 1
ATOM 600 C CA . ALA A 1 82 ? 2.882 1.306 -10.109 1.00 85.75 82 ALA A CA 1
ATOM 601 C C . ALA A 1 82 ? 4.281 0.667 -10.087 1.00 85.75 82 ALA A C 1
ATOM 603 O O . ALA A 1 82 ? 4.981 0.692 -11.101 1.00 85.75 82 ALA A O 1
ATOM 604 N N . LEU A 1 83 ? 4.672 0.039 -8.971 1.00 85.31 83 LEU A N 1
ATOM 605 C CA . LEU A 1 83 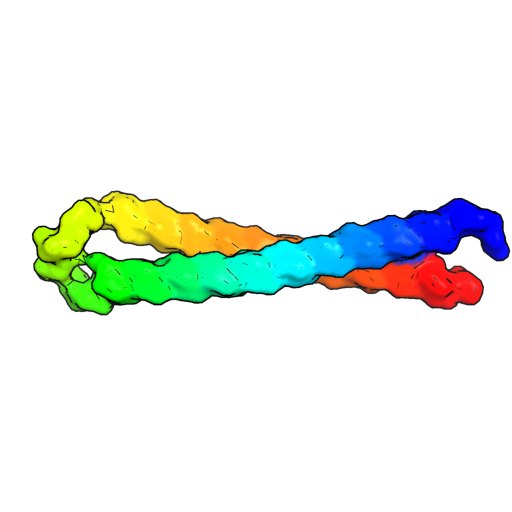? 5.951 -0.671 -8.845 1.00 85.31 83 LEU A CA 1
ATOM 606 C C . LEU A 1 83 ? 6.037 -1.897 -9.760 1.00 85.31 83 LEU A C 1
ATOM 608 O O . LEU A 1 83 ? 7.083 -2.126 -10.370 1.00 85.31 83 LEU A O 1
ATOM 612 N N . CYS A 1 84 ? 4.948 -2.654 -9.902 1.00 83.31 84 CYS A N 1
ATOM 613 C CA . CYS A 1 84 ? 4.866 -3.778 -10.834 1.00 83.31 84 CYS A CA 1
ATOM 614 C C . CYS A 1 84 ? 4.981 -3.311 -12.291 1.00 83.31 84 CYS A C 1
ATOM 616 O O . CYS A 1 84 ? 5.757 -3.880 -13.057 1.00 83.31 84 CYS A O 1
ATOM 618 N N . ILE A 1 85 ? 4.269 -2.245 -12.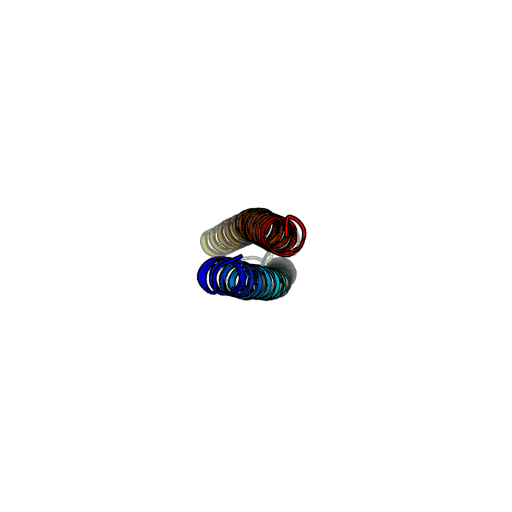674 1.00 84.88 85 ILE A N 1
ATOM 619 C CA . ILE A 1 85 ? 4.345 -1.669 -14.024 1.00 84.88 85 ILE A CA 1
ATOM 620 C C . ILE A 1 85 ? 5.759 -1.154 -14.299 1.00 84.88 85 ILE A C 1
ATOM 622 O O . ILE A 1 85 ? 6.323 -1.460 -15.348 1.00 84.88 85 ILE A O 1
ATOM 626 N N . ALA A 1 86 ? 6.365 -0.428 -13.356 1.00 84.12 86 ALA A N 1
ATOM 627 C CA . ALA A 1 86 ? 7.734 0.060 -13.480 1.00 84.12 86 ALA A CA 1
ATOM 628 C C . ALA A 1 86 ? 8.742 -1.095 -13.605 1.00 84.12 86 ALA A C 1
ATOM 630 O O . ALA A 1 86 ? 9.633 -1.036 -14.452 1.00 84.12 86 ALA A O 1
ATOM 631 N N . ALA A 1 87 ? 8.573 -2.172 -12.830 1.00 84.12 87 ALA A N 1
ATOM 632 C CA . ALA A 1 87 ? 9.404 -3.370 -12.917 1.00 84.12 87 ALA A CA 1
ATOM 633 C C . ALA A 1 87 ? 9.304 -4.036 -14.295 1.00 84.12 87 ALA A C 1
ATOM 635 O O . ALA A 1 87 ? 10.327 -4.315 -14.920 1.00 84.12 87 ALA A O 1
ATOM 636 N N . VAL A 1 88 ? 8.082 -4.245 -14.797 1.00 83.56 88 VAL A N 1
ATOM 637 C CA . VAL A 1 88 ? 7.840 -4.813 -16.131 1.00 83.56 88 VAL A CA 1
ATOM 638 C C . VAL A 1 88 ? 8.427 -3.907 -17.206 1.00 83.56 88 VAL A C 1
ATOM 640 O O . VAL A 1 88 ? 9.110 -4.388 -18.101 1.00 83.56 88 VAL A O 1
ATOM 643 N N . TRP A 1 89 ? 8.241 -2.593 -17.102 1.00 82.44 89 TRP A N 1
ATOM 644 C CA . TRP A 1 89 ? 8.777 -1.642 -18.071 1.00 82.44 89 TRP A CA 1
ATOM 645 C C . TRP A 1 89 ? 10.310 -1.649 -18.095 1.00 82.44 89 TRP A C 1
ATOM 647 O O . TRP A 1 89 ? 10.908 -1.661 -19.169 1.00 82.44 89 TRP A O 1
ATOM 657 N N . MET A 1 90 ? 10.959 -1.725 -16.928 1.00 80.38 90 MET A N 1
ATOM 658 C CA . MET A 1 90 ? 12.414 -1.878 -16.828 1.00 80.38 90 MET A CA 1
ATOM 659 C C . MET A 1 90 ? 12.908 -3.225 -17.372 1.00 80.38 90 MET A C 1
ATOM 661 O O . MET A 1 90 ? 14.001 -3.280 -17.929 1.00 80.38 90 MET A O 1
ATOM 665 N N . LEU A 1 91 ? 12.126 -4.299 -17.230 1.00 74.44 91 LEU A N 1
ATOM 666 C CA . LEU A 1 91 ? 12.462 -5.636 -17.732 1.00 74.44 91 LEU A CA 1
ATOM 667 C C . LEU A 1 91 ? 12.208 -5.807 -19.239 1.00 74.44 91 LEU A C 1
ATOM 669 O O . LEU A 1 91 ? 12.927 -6.574 -19.873 1.00 74.44 91 LEU A O 1
ATOM 673 N N . VAL A 1 92 ? 11.208 -5.118 -19.802 1.00 75.88 92 VAL A N 1
ATOM 674 C CA . VAL A 1 92 ? 10.776 -5.224 -21.211 1.00 75.88 92 VAL A CA 1
ATOM 675 C C . VAL A 1 92 ? 11.479 -4.216 -22.124 1.00 75.88 92 VAL A C 1
ATOM 677 O O . VAL A 1 92 ? 11.674 -4.507 -23.299 1.00 75.88 92 VAL A O 1
ATOM 680 N N . ARG A 1 93 ? 11.903 -3.044 -21.625 1.00 64.56 93 ARG A N 1
ATOM 681 C CA . ARG A 1 93 ? 12.655 -2.025 -22.399 1.00 64.56 93 ARG A CA 1
ATOM 682 C C . ARG A 1 93 ? 14.119 -2.438 -22.666 1.00 64.56 93 ARG A C 1
ATOM 684 O O . ARG A 1 93 ? 15.013 -1.597 -22.732 1.00 64.56 93 ARG A O 1
ATOM 691 N N . HIS A 1 94 ? 14.367 -3.735 -22.768 1.00 53.59 94 HIS A N 1
ATOM 692 C CA . HIS A 1 94 ? 15.667 -4.384 -22.705 1.00 53.59 94 HIS A CA 1
ATOM 693 C C . HIS A 1 94 ? 15.996 -5.090 -24.016 1.00 53.59 94 HIS A C 1
ATOM 695 O O . HIS A 1 94 ? 15.114 -5.808 -24.533 1.00 53.59 94 HIS A O 1
#